Protein AF-A0A377VU95-F1 (afdb_monomer_lite)

InterPro domains:
  IPR012340 Nucleic acid-binding, OB-fold [G3DSA:2.40.50.140] (1-77)
  IPR024422 Protein of unknown function, OB-fold-containing [PF12869] (2-74)

Sequence (77 aa):
MIVDIRRKSGIAGSYYFIVTMRDEQNKTDKRLTFNFGSHNRADVEALSNGSVATIVGQVHQVQDSTIPTLQNPKVVK

Radius of gyration: 12.37 Å; chains: 1; bounding box: 32×28×26 Å

Structure (mmCIF, N/CA/C/O backbone):
data_AF-A0A377VU95-F1
#
_entry.id   AF-A0A377VU95-F1
#
loop_
_atom_site.group_PDB
_atom_site.id
_atom_site.type_symbol
_atom_site.label_atom_id
_atom_site.label_alt_id
_atom_site.label_comp_id
_atom_site.label_asym_id
_atom_site.label_entity_id
_atom_site.label_seq_id
_atom_site.pdbx_PDB_ins_code
_atom_site.Cartn_x
_atom_site.Cartn_y
_atom_site.Cartn_z
_atom_site.occupancy
_atom_site.B_iso_or_equiv
_atom_site.auth_seq_id
_atom_site.auth_comp_id
_atom_site.auth_asym_id
_atom_site.auth_atom_id
_atom_site.pdbx_PDB_model_num
ATOM 1 N N . MET A 1 1 ? -10.070 -3.843 3.267 1.00 96.44 1 MET A N 1
ATOM 2 C CA . MET A 1 1 ? -10.551 -3.570 1.888 1.00 96.44 1 MET A CA 1
ATOM 3 C C . MET A 1 1 ? -9.735 -2.453 1.252 1.00 96.44 1 MET A C 1
ATOM 5 O O . MET A 1 1 ? -9.418 -1.487 1.941 1.00 96.44 1 MET A O 1
ATOM 9 N N . ILE A 1 2 ? -9.402 -2.564 -0.032 1.00 98.25 2 ILE A N 1
ATOM 10 C CA . ILE A 1 2 ? -8.641 -1.552 -0.778 1.00 98.25 2 ILE A CA 1
ATOM 11 C C . ILE A 1 2 ? -9.549 -0.384 -1.170 1.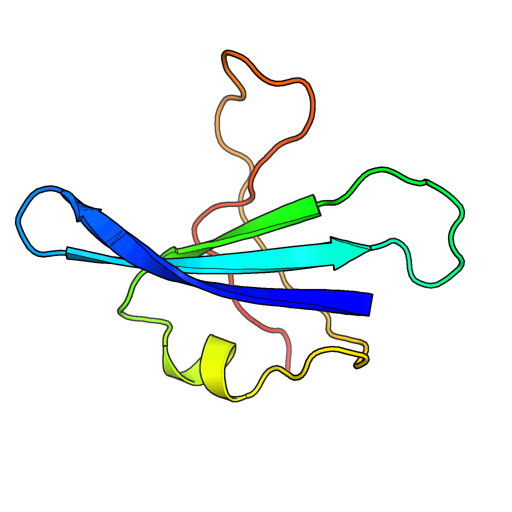00 98.25 2 ILE A C 1
ATOM 13 O O . ILE A 1 2 ? -10.680 -0.597 -1.609 1.00 98.25 2 ILE A O 1
ATOM 17 N N . VAL A 1 3 ? -9.063 0.846 -0.993 1.00 98.44 3 VAL A N 1
ATOM 18 C CA . VAL A 1 3 ? -9.833 2.074 -1.268 1.00 98.44 3 VAL A CA 1
ATOM 19 C C . VAL A 1 3 ? -9.143 3.065 -2.207 1.00 98.44 3 VAL A C 1
ATOM 21 O O . VAL A 1 3 ? -9.835 3.874 -2.812 1.00 98.44 3 VAL A O 1
ATOM 24 N N . ASP A 1 4 ? -7.817 3.018 -2.339 1.00 98.69 4 ASP A N 1
ATOM 25 C CA . ASP A 1 4 ? -7.059 3.820 -3.308 1.00 98.69 4 ASP A CA 1
ATOM 26 C C . ASP A 1 4 ? -5.813 3.032 -3.728 1.00 98.69 4 ASP A C 1
ATOM 28 O O . ASP A 1 4 ? -5.126 2.448 -2.885 1.00 98.69 4 ASP A O 1
ATOM 32 N N . ILE A 1 5 ? -5.528 3.029 -5.029 1.00 98.75 5 ILE A N 1
ATOM 33 C CA . ILE A 1 5 ? -4.301 2.501 -5.629 1.00 98.75 5 ILE A CA 1
ATOM 34 C C . ILE A 1 5 ? -3.752 3.619 -6.504 1.00 98.75 5 ILE A C 1
ATOM 36 O O . ILE A 1 5 ? -4.421 4.064 -7.439 1.00 98.75 5 ILE A O 1
ATOM 40 N N . ARG A 1 6 ? -2.543 4.097 -6.206 1.00 98.69 6 ARG A N 1
ATOM 41 C CA . ARG A 1 6 ? -2.010 5.291 -6.863 1.00 98.69 6 ARG A CA 1
ATOM 42 C C . ARG A 1 6 ? -0.527 5.188 -7.151 1.00 98.69 6 ARG A C 1
ATOM 44 O O . ARG A 1 6 ? 0.275 4.985 -6.245 1.00 98.69 6 ARG A O 1
ATOM 51 N N . ARG A 1 7 ? -0.151 5.441 -8.405 1.00 98.50 7 ARG A N 1
ATOM 52 C CA . ARG A 1 7 ? 1.245 5.661 -8.800 1.00 98.50 7 ARG A CA 1
ATOM 53 C C . ARG A 1 7 ? 1.683 7.077 -8.420 1.00 98.50 7 ARG A C 1
ATOM 55 O O . ARG A 1 7 ? 0.952 8.042 -8.644 1.00 98.50 7 ARG A O 1
ATOM 62 N N . LYS A 1 8 ? 2.884 7.204 -7.867 1.00 98.50 8 LYS A N 1
ATOM 63 C CA . LYS A 1 8 ? 3.510 8.469 -7.477 1.00 98.50 8 LYS A CA 1
ATOM 64 C C . LYS A 1 8 ? 4.897 8.580 -8.100 1.00 98.50 8 LYS A C 1
ATOM 66 O O . LYS A 1 8 ? 5.635 7.597 -8.162 1.00 98.50 8 LYS A O 1
ATOM 71 N N . SER A 1 9 ? 5.249 9.784 -8.539 1.00 98.25 9 SER A N 1
ATOM 72 C CA . SER A 1 9 ? 6.627 10.111 -8.908 1.00 98.25 9 SER A CA 1
ATOM 73 C C . SER A 1 9 ? 7.502 10.112 -7.655 1.00 98.25 9 SER A C 1
ATOM 75 O O . SER A 1 9 ? 7.102 10.643 -6.618 1.00 98.25 9 SER A O 1
ATOM 77 N N . GLY A 1 10 ? 8.673 9.493 -7.748 1.00 96.88 10 GLY A N 1
ATOM 78 C CA . GLY A 1 10 ? 9.694 9.474 -6.707 1.00 96.88 10 GLY A CA 1
ATOM 79 C C . GLY A 1 10 ? 10.858 10.411 -7.022 1.00 96.88 10 GLY A C 1
ATOM 80 O O . GLY A 1 10 ? 10.855 11.149 -8.007 1.00 96.88 10 GLY A O 1
ATOM 81 N N . ILE A 1 11 ? 11.870 10.375 -6.159 1.00 96.94 11 ILE A N 1
ATOM 82 C CA . ILE A 1 11 ? 13.118 11.134 -6.319 1.00 96.94 11 ILE A CA 1
ATOM 83 C C . ILE A 1 11 ? 14.025 10.404 -7.325 1.00 96.94 11 ILE A C 1
ATOM 85 O O . ILE A 1 11 ? 13.897 9.194 -7.515 1.00 96.94 11 ILE A O 1
ATOM 89 N N . ALA A 1 12 ? 14.936 11.130 -7.980 1.00 96.38 12 ALA A N 1
ATOM 90 C CA . ALA A 1 12 ? 15.929 10.568 -8.905 1.00 96.38 12 ALA A CA 1
ATOM 91 C C . ALA A 1 12 ? 15.319 9.756 -10.068 1.00 96.38 12 ALA A C 1
ATOM 93 O O . ALA A 1 12 ? 15.827 8.705 -10.446 1.00 96.38 12 ALA A O 1
ATOM 94 N N . GLY A 1 13 ? 14.188 10.220 -10.614 1.00 95.12 13 GLY A N 1
ATOM 95 C CA . GLY A 1 13 ? 13.505 9.562 -11.736 1.00 95.12 13 GLY A CA 1
ATOM 96 C C . GLY A 1 13 ? 12.804 8.246 -11.375 1.00 95.12 13 GLY A C 1
ATOM 97 O O . GLY A 1 13 ? 12.273 7.571 -12.256 1.00 95.12 13 GLY A O 1
ATOM 98 N N . SER A 1 14 ? 12.776 7.872 -10.092 1.00 97.25 14 SER A N 1
ATOM 99 C CA . SER A 1 14 ? 12.038 6.699 -9.625 1.00 97.25 14 SER A CA 1
ATOM 100 C C . SER A 1 14 ? 10.524 6.941 -9.609 1.00 97.25 14 SER A C 1
ATOM 102 O O . SER A 1 14 ? 10.033 8.066 -9.720 1.00 97.25 14 SER A O 1
ATOM 104 N N . TYR A 1 15 ? 9.759 5.865 -9.455 1.00 98.44 15 TYR A N 1
ATOM 105 C CA . TYR A 1 15 ? 8.339 5.923 -9.127 1.00 98.44 15 TYR A CA 1
ATOM 106 C C . TYR A 1 15 ? 7.995 4.795 -8.154 1.00 98.44 15 TYR A C 1
ATOM 108 O O . TYR A 1 15 ? 8.704 3.792 -8.071 1.00 98.44 15 TYR A O 1
ATOM 116 N N . TYR A 1 16 ? 6.899 4.959 -7.428 1.00 9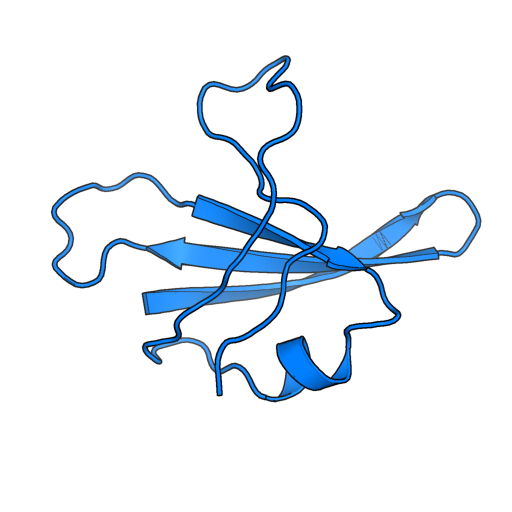8.69 16 TYR A N 1
ATOM 117 C CA . TYR A 1 16 ? 6.392 3.981 -6.470 1.00 98.69 16 TYR A CA 1
ATOM 118 C C . TYR A 1 16 ? 4.863 3.996 -6.480 1.00 98.69 16 TYR A C 1
ATOM 120 O O . TYR A 1 16 ? 4.241 4.830 -7.151 1.00 98.69 16 TYR A O 1
ATOM 128 N N . PHE A 1 17 ? 4.248 3.064 -5.762 1.00 98.81 17 PHE A N 1
ATOM 129 C CA . PHE A 1 17 ? 2.805 3.012 -5.588 1.00 98.81 17 PHE A CA 1
ATOM 130 C C . PHE A 1 17 ? 2.441 3.132 -4.116 1.00 98.81 17 PHE A C 1
ATOM 132 O O . PHE A 1 17 ? 3.081 2.529 -3.257 1.00 98.81 17 PHE A O 1
ATOM 139 N N . ILE A 1 18 ? 1.372 3.872 -3.846 1.00 98.75 18 ILE A N 1
ATOM 140 C CA . ILE A 1 18 ? 0.693 3.857 -2.558 1.00 98.75 18 ILE A CA 1
ATOM 141 C C . ILE A 1 18 ? -0.601 3.074 -2.719 1.00 98.75 18 ILE A C 1
ATOM 143 O O . ILE A 1 18 ? -1.430 3.400 -3.570 1.00 98.75 18 ILE A O 1
ATOM 147 N N . VAL A 1 19 ? -0.759 2.047 -1.890 1.00 98.75 19 VAL A N 1
ATOM 148 C CA . VAL A 1 19 ? -2.015 1.312 -1.732 1.00 98.75 19 VAL A CA 1
ATOM 149 C C . VAL A 1 19 ? -2.598 1.682 -0.379 1.00 98.75 19 VAL A C 1
ATOM 151 O O . VAL A 1 19 ? -1.925 1.558 0.643 1.00 98.75 19 VAL A O 1
ATOM 154 N N . THR A 1 20 ? -3.846 2.136 -0.372 1.00 98.75 20 THR A N 1
ATOM 155 C CA . THR A 1 20 ? -4.566 2.509 0.845 1.00 98.75 20 THR A CA 1
ATOM 156 C C . THR A 1 20 ? -5.628 1.467 1.145 1.00 98.75 20 THR A C 1
ATOM 158 O O . THR A 1 20 ? -6.460 1.137 0.296 1.00 98.75 20 THR A O 1
ATOM 161 N N . MET A 1 21 ? -5.629 0.975 2.379 1.00 98.62 21 MET A N 1
ATOM 162 C CA . MET A 1 21 ? -6.608 0.025 2.882 1.00 98.62 21 MET A CA 1
ATOM 163 C C . MET A 1 21 ? -7.410 0.612 4.037 1.00 98.62 21 MET A C 1
ATOM 165 O O . MET A 1 21 ? -6.915 1.378 4.864 1.00 98.62 21 MET A O 1
ATOM 169 N N . ARG A 1 22 ? -8.674 0.205 4.091 1.00 98.38 22 ARG A N 1
ATOM 170 C CA . ARG A 1 22 ? -9.577 0.410 5.220 1.00 98.38 22 ARG A CA 1
ATOM 171 C C . ARG A 1 22 ? -9.829 -0.887 5.958 1.00 98.38 22 ARG A C 1
ATOM 173 O O . ARG A 1 22 ? -9.757 -1.957 5.339 1.00 98.38 22 ARG A O 1
ATOM 180 N N . ASP A 1 23 ? -10.212 -0.768 7.223 1.00 98.12 23 ASP A N 1
ATOM 181 C CA . ASP A 1 23 ? -10.789 -1.891 7.950 1.00 98.12 23 ASP A CA 1
ATOM 182 C C . ASP A 1 23 ? -12.014 -2.431 7.200 1.00 98.12 23 ASP A C 1
ATOM 184 O O . ASP A 1 23 ? -12.855 -1.675 6.707 1.00 98.12 23 ASP A O 1
ATOM 188 N N . GLU A 1 24 ? -12.081 -3.750 7.059 1.00 97.44 24 GLU A N 1
ATOM 189 C CA . GLU A 1 24 ? -13.120 -4.420 6.278 1.00 97.44 24 GLU A CA 1
ATOM 190 C C . GLU A 1 24 ? -14.518 -4.178 6.858 1.00 97.44 24 GLU A C 1
ATOM 192 O O . GLU A 1 24 ? -15.452 -3.874 6.113 1.00 97.44 24 GLU A O 1
ATOM 197 N N . GLN A 1 25 ? -14.626 -4.209 8.187 1.00 97.88 25 GLN A N 1
ATOM 198 C CA . GLN A 1 25 ? -15.871 -4.064 8.940 1.00 97.88 25 GLN A CA 1
ATOM 199 C C . GLN A 1 25 ? -16.082 -2.630 9.455 1.00 97.88 25 GLN A C 1
ATOM 201 O O . GLN A 1 25 ? -16.995 -2.391 10.239 1.00 97.88 25 GLN A O 1
ATOM 206 N N . ASN A 1 26 ? -15.259 -1.669 9.014 1.00 96.81 26 ASN A N 1
ATOM 207 C CA . ASN A 1 26 ? -15.269 -0.274 9.467 1.00 96.81 26 ASN A CA 1
ATOM 208 C C . ASN A 1 26 ? -15.159 -0.099 10.994 1.00 96.81 26 ASN A C 1
ATOM 210 O O . ASN A 1 26 ? -15.692 0.860 11.547 1.00 96.81 26 ASN A O 1
ATOM 214 N N . LYS A 1 27 ? -14.437 -0.985 11.689 1.00 98.31 27 LYS A N 1
ATOM 215 C CA . LYS A 1 27 ? -14.158 -0.845 13.130 1.00 98.31 27 LYS A CA 1
ATOM 216 C C . LYS A 1 27 ? -13.257 0.348 13.453 1.00 98.31 27 LYS A C 1
ATOM 218 O O . LYS A 1 27 ? -13.190 0.779 14.599 1.00 98.31 27 LYS A O 1
ATOM 223 N N . THR A 1 28 ? -12.559 0.878 12.452 1.00 97.50 28 THR A N 1
ATOM 224 C CA . THR A 1 28 ? -11.830 2.144 12.522 1.00 97.50 28 THR A CA 1
ATOM 225 C C . THR A 1 28 ? -11.996 2.914 11.214 1.00 97.50 28 THR A C 1
ATOM 227 O O . THR A 1 28 ? -12.099 2.330 10.134 1.00 97.50 28 THR A O 1
ATOM 230 N N . ASP A 1 29 ? -12.018 4.236 11.327 1.00 96.69 29 ASP A N 1
ATOM 231 C CA . ASP A 1 29 ? -11.992 5.210 10.237 1.00 96.69 29 ASP A CA 1
ATOM 232 C C . ASP A 1 29 ? -10.577 5.450 9.679 1.00 96.69 29 ASP A C 1
ATOM 234 O O . ASP A 1 29 ? -10.417 5.925 8.547 1.00 96.69 29 ASP A O 1
ATOM 238 N N . LYS A 1 30 ? -9.546 5.080 10.451 1.00 97.38 30 LYS A N 1
ATOM 239 C CA . LYS A 1 30 ? -8.140 5.176 10.058 1.00 97.38 30 LYS A CA 1
ATOM 240 C C . LYS A 1 30 ? -7.861 4.336 8.814 1.00 97.38 30 LYS A C 1
ATOM 242 O O . LYS A 1 30 ? -8.431 3.265 8.594 1.00 97.38 30 LYS A O 1
ATOM 247 N N . ARG A 1 31 ? -6.932 4.825 7.994 1.00 98.00 31 ARG A N 1
ATOM 248 C CA . ARG A 1 31 ? -6.464 4.143 6.785 1.00 98.00 31 ARG A CA 1
ATOM 249 C C . ARG A 1 31 ? -5.037 3.675 6.993 1.00 98.00 31 ARG A C 1
ATOM 251 O O . ARG A 1 31 ? -4.223 4.440 7.494 1.00 98.00 31 ARG A O 1
ATOM 258 N N . LEU A 1 32 ? -4.744 2.451 6.576 1.00 98.38 32 LEU A N 1
ATOM 259 C CA . LEU A 1 32 ? -3.385 1.927 6.538 1.00 98.38 32 LEU A CA 1
ATOM 260 C C . LEU A 1 32 ? -2.856 2.031 5.111 1.00 98.38 32 LEU A C 1
ATOM 262 O O . LEU A 1 32 ? -3.559 1.681 4.161 1.00 98.38 32 LEU A O 1
ATOM 266 N N . THR A 1 33 ? -1.628 2.507 4.960 1.00 98.62 33 THR A N 1
ATOM 267 C CA . THR A 1 33 ? -0.983 2.685 3.659 1.00 98.62 33 THR A CA 1
ATOM 268 C 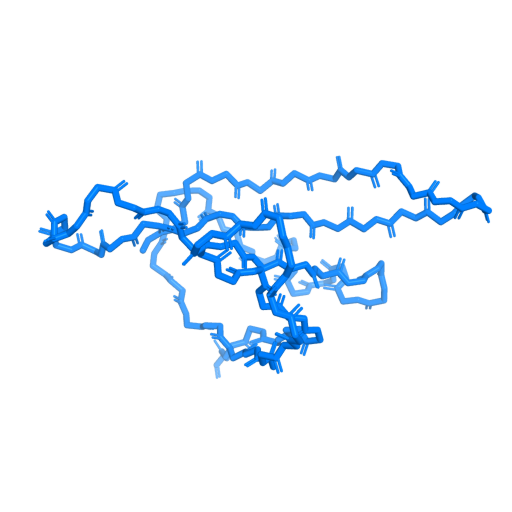C . THR A 1 33 ? 0.200 1.741 3.497 1.00 98.62 33 THR A C 1
ATOM 270 O O . THR A 1 33 ? 0.911 1.427 4.452 1.00 98.62 33 THR A O 1
ATOM 273 N N . PHE A 1 34 ? 0.430 1.312 2.261 1.00 98.81 34 PHE A N 1
ATOM 274 C CA . PHE A 1 34 ? 1.550 0.466 1.859 1.00 98.81 34 PHE A CA 1
ATOM 275 C C . PHE A 1 34 ? 2.316 1.162 0.738 1.00 98.81 34 PHE A C 1
ATOM 277 O O . PHE A 1 34 ? 1.704 1.620 -0.229 1.00 98.81 34 PHE A O 1
ATOM 284 N N . ASN A 1 35 ? 3.639 1.226 0.859 1.00 98.75 35 ASN A N 1
ATOM 285 C CA . ASN A 1 35 ? 4.525 1.797 -0.147 1.00 98.75 35 ASN A CA 1
ATOM 286 C C . ASN A 1 35 ? 5.206 0.683 -0.948 1.00 98.75 35 ASN A C 1
ATOM 288 O O . ASN A 1 35 ? 6.160 0.060 -0.482 1.00 98.75 35 ASN A O 1
ATOM 292 N N . PHE A 1 36 ? 4.707 0.435 -2.156 1.00 98.75 36 PHE A N 1
ATOM 293 C CA . PHE A 1 36 ? 5.276 -0.533 -3.086 1.00 98.75 36 PHE A CA 1
ATOM 294 C C . PHE A 1 36 ? 6.314 0.147 -3.979 1.00 98.75 36 PHE A C 1
ATOM 296 O O . PHE A 1 36 ? 5.994 1.069 -4.733 1.00 98.75 36 PHE A O 1
ATOM 303 N N . GLY A 1 37 ? 7.548 -0.359 -3.964 1.00 98.44 37 GLY A N 1
ATOM 304 C CA . GLY A 1 37 ? 8.545 0.021 -4.962 1.00 98.44 37 GLY A CA 1
ATOM 305 C C . GLY A 1 37 ? 8.115 -0.388 -6.376 1.00 98.44 37 GLY A C 1
ATOM 306 O O . GLY A 1 37 ? 7.357 -1.343 -6.557 1.00 98.44 37 GLY A O 1
ATOM 307 N N . SER A 1 38 ? 8.631 0.305 -7.395 1.00 97.94 38 SER A N 1
ATOM 308 C CA . SER A 1 38 ? 8.331 0.025 -8.811 1.00 97.94 38 SER A CA 1
ATOM 309 C C . SER A 1 38 ? 8.576 -1.428 -9.234 1.00 97.94 38 SER A C 1
ATOM 311 O O . SER A 1 38 ? 7.879 -1.929 -10.114 1.00 97.94 38 SER A O 1
ATOM 313 N N . HIS A 1 39 ? 9.522 -2.121 -8.596 1.00 97.62 39 HIS A N 1
ATOM 314 C CA . HIS A 1 39 ? 9.823 -3.530 -8.859 1.00 97.62 39 HIS A CA 1
ATOM 315 C C . HIS A 1 39 ? 8.654 -4.478 -8.518 1.00 97.62 39 HIS A C 1
ATOM 317 O O . HIS A 1 39 ? 8.519 -5.510 -9.165 1.00 97.62 39 HIS A O 1
ATOM 323 N N . ASN A 1 40 ? 7.765 -4.108 -7.584 1.00 97.69 40 ASN A N 1
ATOM 324 C CA . ASN A 1 40 ? 6.571 -4.887 -7.217 1.00 97.69 40 ASN A CA 1
ATOM 325 C C . ASN A 1 40 ? 5.301 -4.438 -7.964 1.00 97.69 40 ASN A C 1
ATOM 327 O O . ASN A 1 40 ? 4.183 -4.677 -7.508 1.00 97.69 40 ASN A O 1
ATOM 331 N N . ARG A 1 41 ? 5.444 -3.807 -9.137 1.00 97.94 41 ARG A N 1
ATOM 332 C CA . ARG A 1 41 ? 4.318 -3.370 -9.980 1.00 97.94 41 ARG A CA 1
ATOM 333 C C . ARG A 1 41 ? 3.290 -4.478 -10.242 1.00 97.94 41 ARG A C 1
ATOM 335 O O . ARG A 1 41 ? 2.099 -4.207 -10.168 1.00 97.94 41 ARG A O 1
ATOM 342 N N . ALA A 1 42 ? 3.741 -5.703 -10.515 1.00 97.81 42 ALA A N 1
ATOM 343 C CA . ALA A 1 42 ? 2.853 -6.820 -10.845 1.00 97.81 42 ALA A CA 1
ATOM 344 C C . ALA A 1 42 ? 1.873 -7.163 -9.710 1.00 97.81 42 ALA A C 1
ATOM 346 O O . ALA A 1 42 ? 0.725 -7.510 -9.969 1.00 97.81 42 ALA A O 1
ATOM 347 N N . ASP A 1 43 ? 2.309 -7.035 -8.455 1.00 97.69 43 ASP A N 1
ATOM 348 C CA . ASP A 1 43 ? 1.438 -7.239 -7.298 1.00 97.69 43 ASP A CA 1
ATOM 349 C C . ASP A 1 43 ? 0.395 -6.123 -7.191 1.00 97.69 43 ASP A C 1
ATOM 351 O O . ASP A 1 43 ? -0.771 -6.408 -6.944 1.00 97.69 43 ASP A O 1
ATOM 355 N N . VAL A 1 44 ? 0.790 -4.867 -7.424 1.00 98.19 44 VAL A N 1
ATOM 356 C CA . VAL A 1 44 ? -0.116 -3.708 -7.361 1.00 98.19 44 VAL A CA 1
ATOM 357 C C . VAL A 1 44 ? -1.156 -3.737 -8.481 1.00 98.19 44 VAL A C 1
ATOM 359 O O . VAL A 1 44 ? -2.315 -3.420 -8.239 1.00 98.19 44 VAL A O 1
ATOM 362 N N . GLU A 1 45 ? -0.769 -4.131 -9.695 1.00 97.44 45 GLU A N 1
ATOM 363 C CA . GLU A 1 45 ? -1.680 -4.216 -10.846 1.00 97.44 45 GLU A CA 1
ATOM 364 C C . GLU A 1 45 ? -2.715 -5.340 -10.721 1.00 97.44 45 GLU A C 1
ATOM 366 O O . GLU A 1 45 ? -3.758 -5.276 -11.365 1.00 97.44 45 GLU A O 1
ATOM 371 N N . ALA A 1 46 ? -2.462 -6.341 -9.873 1.00 97.31 46 ALA A N 1
ATOM 372 C CA . ALA A 1 46 ? -3.434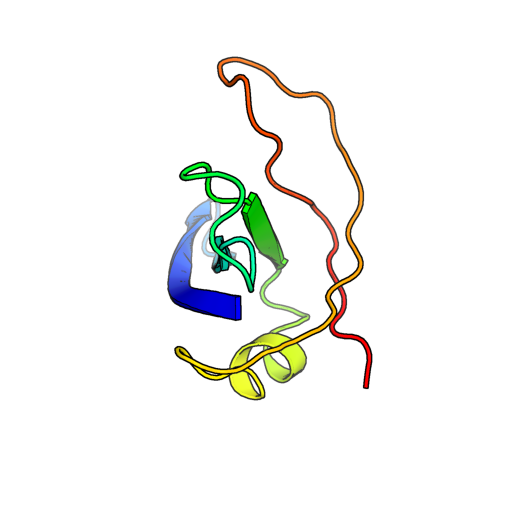 -7.384 -9.552 1.00 97.31 46 ALA A CA 1
ATOM 373 C C . ALA A 1 46 ? -4.482 -6.939 -8.513 1.00 97.31 46 ALA A C 1
ATOM 375 O O . ALA A 1 46 ? -5.458 -7.652 -8.275 1.00 97.31 46 ALA A O 1
ATOM 376 N N . LEU A 1 47 ? -4.287 -5.787 -7.864 1.00 98.06 47 LEU A N 1
ATOM 377 C CA . LEU A 1 47 ? -5.215 -5.261 -6.871 1.00 98.06 47 LEU A CA 1
ATOM 378 C C . LEU A 1 47 ? -6.366 -4.492 -7.524 1.00 98.06 47 LEU A C 1
ATOM 380 O O . LEU A 1 47 ? -6.223 -3.881 -8.579 1.00 98.06 47 LEU A O 1
ATOM 384 N N . SER A 1 48 ? -7.504 -4.449 -6.831 1.00 98.19 48 SER A N 1
ATOM 385 C CA . SER A 1 48 ? -8.667 -3.665 -7.245 1.00 98.19 48 SER A CA 1
ATOM 386 C C . SER A 1 48 ? -9.259 -2.897 -6.069 1.00 98.19 48 SER A C 1
ATOM 388 O O . SER A 1 48 ? -9.435 -3.443 -4.977 1.00 98.19 48 SER A O 1
ATOM 390 N N . ASN A 1 49 ? -9.612 -1.631 -6.302 1.00 98.06 49 ASN A N 1
ATOM 391 C CA . ASN A 1 49 ? -10.403 -0.850 -5.352 1.00 98.06 49 ASN A CA 1
ATOM 392 C C . ASN A 1 49 ? -11.750 -1.547 -5.106 1.00 98.06 49 ASN A C 1
ATOM 394 O O . ASN A 1 49 ? -12.354 -2.085 -6.031 1.00 98.06 49 ASN A O 1
ATOM 398 N N . GLY A 1 50 ? -12.215 -1.548 -3.858 1.00 96.81 50 GLY A N 1
ATOM 399 C CA . GLY A 1 50 ? -13.426 -2.270 -3.456 1.00 96.81 50 GLY A CA 1
ATOM 400 C C . GLY A 1 50 ? -13.191 -3.733 -3.075 1.00 96.81 50 GLY A C 1
ATOM 401 O O . GLY A 1 50 ? -14.025 -4.306 -2.380 1.00 96.81 50 GLY A O 1
ATOM 402 N N . SER A 1 51 ? -12.049 -4.322 -3.437 1.00 97.38 51 SER A N 1
ATOM 403 C CA . SER A 1 51 ? -11.749 -5.721 -3.124 1.00 97.38 51 SER A CA 1
ATOM 404 C C . SER A 1 51 ? -11.063 -5.890 -1.767 1.00 97.38 51 SER A C 1
ATOM 406 O O . SER A 1 51 ? -10.384 -4.995 -1.242 1.00 97.38 51 SER A O 1
ATOM 408 N N . VAL A 1 52 ? -11.241 -7.072 -1.178 1.00 97.31 52 VAL A N 1
ATOM 409 C CA . VAL A 1 52 ? -10.442 -7.537 -0.040 1.00 97.31 52 VAL A CA 1
ATOM 410 C C . VAL A 1 52 ? -9.120 -8.088 -0.573 1.00 97.31 52 VAL A C 1
ATOM 412 O O . VAL A 1 52 ? -9.084 -8.733 -1.616 1.00 97.31 52 VAL A O 1
ATOM 415 N N . ALA A 1 53 ? -8.033 -7.798 0.134 1.00 97.50 53 ALA A N 1
ATOM 416 C CA . ALA A 1 53 ? -6.706 -8.321 -0.153 1.00 97.50 53 ALA A CA 1
ATOM 417 C C . ALA A 1 53 ? -5.947 -8.485 1.161 1.00 97.50 53 ALA A C 1
ATOM 419 O O . ALA A 1 53 ? -6.175 -7.725 2.107 1.00 97.50 53 ALA A O 1
ATOM 420 N N . THR A 1 54 ? -5.015 -9.431 1.192 1.00 98.31 54 THR A N 1
ATOM 421 C CA . THR A 1 54 ? -4.071 -9.601 2.296 1.00 98.31 54 THR A CA 1
ATOM 422 C C . THR A 1 54 ? -2.695 -9.158 1.821 1.00 98.31 54 THR A C 1
ATOM 424 O O . THR A 1 54 ? -2.193 -9.633 0.805 1.00 98.31 54 THR A O 1
ATOM 427 N N . ILE A 1 55 ? -2.087 -8.218 2.542 1.00 98.38 55 ILE A N 1
ATOM 428 C CA . ILE A 1 55 ? -0.793 -7.635 2.186 1.00 98.38 55 ILE A CA 1
ATOM 429 C C . ILE A 1 55 ? 0.105 -7.709 3.414 1.00 98.38 55 ILE A C 1
ATOM 431 O O . ILE A 1 55 ? -0.248 -7.195 4.476 1.00 98.38 55 ILE A O 1
ATOM 435 N N . VAL A 1 56 ? 1.265 -8.344 3.266 1.00 98.50 56 VAL A N 1
ATOM 436 C CA . VAL A 1 56 ? 2.325 -8.294 4.278 1.00 98.50 56 VAL A CA 1
ATOM 437 C C . VAL A 1 56 ? 3.218 -7.093 3.998 1.00 98.50 56 VAL A C 1
ATOM 439 O O . VAL A 1 56 ? 3.441 -6.744 2.841 1.00 98.50 56 VAL A O 1
ATOM 442 N N . GLY A 1 57 ? 3.739 -6.456 5.042 1.00 98.25 57 GLY A N 1
ATOM 443 C CA . GLY A 1 57 ? 4.654 -5.325 4.922 1.00 98.25 57 GLY A CA 1
ATOM 444 C C . GLY A 1 57 ? 5.444 -5.107 6.206 1.00 98.25 57 GLY A C 1
ATOM 445 O O . GLY A 1 57 ? 5.058 -5.575 7.275 1.00 98.25 57 GLY A O 1
ATOM 446 N N . GLN A 1 58 ? 6.571 -4.415 6.088 1.00 98.69 58 GLN A N 1
ATOM 447 C CA . GLN A 1 58 ? 7.488 -4.134 7.186 1.00 98.69 58 GLN A CA 1
ATOM 448 C C . GLN A 1 58 ? 7.179 -2.771 7.808 1.00 98.69 58 GLN A C 1
ATOM 450 O O . GLN A 1 58 ? 6.933 -1.789 7.103 1.00 98.69 58 GLN A O 1
ATOM 455 N N . VAL A 1 59 ? 7.215 -2.699 9.138 1.00 98.31 59 VAL A N 1
ATOM 456 C CA . VAL A 1 59 ? 7.131 -1.431 9.868 1.00 98.31 59 VAL A CA 1
ATOM 457 C C . VAL A 1 59 ? 8.529 -0.823 9.930 1.00 98.31 59 VAL A C 1
ATOM 459 O O . VAL A 1 59 ? 9.456 -1.444 10.441 1.00 98.31 59 VAL A O 1
ATOM 462 N N . HIS A 1 60 ? 8.677 0.391 9.408 1.00 97.62 60 HIS A N 1
ATOM 463 C CA . HIS A 1 60 ? 9.854 1.234 9.630 1.00 97.62 60 HIS A CA 1
ATOM 464 C C . HIS A 1 60 ? 9.538 2.290 10.700 1.00 97.62 60 HIS A C 1
ATOM 466 O O . HIS A 1 60 ? 8.387 2.420 11.124 1.00 97.62 60 HIS A O 1
ATOM 472 N N . GLN A 1 61 ? 10.548 3.051 11.139 1.00 97.50 61 GLN A N 1
ATOM 473 C CA . GLN A 1 61 ? 10.345 4.133 12.103 1.00 97.50 61 GLN A CA 1
ATOM 474 C C . GLN A 1 61 ? 9.283 5.118 11.595 1.00 97.50 61 GLN A C 1
ATOM 476 O O . GLN A 1 61 ? 9.373 5.628 10.478 1.00 97.50 61 GLN A O 1
ATOM 481 N N . VAL A 1 62 ? 8.284 5.385 12.434 1.00 97.38 62 VAL A N 1
ATOM 482 C CA . VAL A 1 62 ? 7.247 6.379 12.156 1.00 97.38 62 VAL A CA 1
ATOM 483 C C . VAL A 1 62 ? 7.711 7.712 12.735 1.00 97.38 62 VAL A C 1
ATOM 485 O O . VAL A 1 62 ? 7.899 7.833 13.943 1.00 97.38 62 VAL A O 1
ATOM 488 N N . GLN A 1 63 ? 7.929 8.690 11.861 1.00 94.56 63 GLN A N 1
ATOM 489 C CA . GLN A 1 63 ? 8.222 10.083 12.201 1.00 94.56 63 GLN A CA 1
ATOM 490 C C . GLN A 1 63 ? 7.146 10.961 11.556 1.00 94.56 63 GLN A C 1
ATOM 492 O O . GLN A 1 63 ? 6.600 10.590 10.515 1.00 94.56 63 GLN A O 1
ATOM 497 N N . ASP A 1 64 ? 6.793 12.072 12.203 1.00 93.94 64 ASP A N 1
ATOM 498 C CA . ASP A 1 64 ? 5.820 13.065 11.711 1.00 93.94 64 ASP A CA 1
ATOM 499 C C . ASP A 1 64 ? 4.415 12.514 11.367 1.00 93.94 64 ASP A C 1
ATOM 501 O O . ASP A 1 64 ? 3.624 13.149 10.672 1.00 93.94 64 ASP A O 1
ATOM 505 N N . SER A 1 65 ? 4.075 11.324 11.874 1.00 94.19 65 SER A N 1
ATOM 506 C CA . SER A 1 65 ? 2.782 10.653 11.703 1.00 94.19 65 SER A CA 1
ATOM 507 C C . SER A 1 65 ? 2.468 9.778 12.921 1.00 94.19 65 SER A C 1
ATOM 509 O O . SER A 1 65 ? 3.346 9.435 13.709 1.00 94.19 65 SER A O 1
ATOM 511 N N . THR A 1 66 ? 1.203 9.385 13.068 1.00 95.06 66 THR A N 1
ATOM 512 C CA . THR A 1 66 ? 0.741 8.429 14.094 1.00 95.06 66 THR A CA 1
ATOM 513 C C . THR A 1 66 ? 0.310 7.083 13.510 1.00 95.06 66 THR A C 1
ATOM 515 O O . THR A 1 66 ? 0.043 6.142 14.256 1.00 95.06 66 THR A O 1
ATOM 518 N N . ILE A 1 67 ? 0.239 6.975 12.179 1.00 97.31 67 ILE A N 1
ATOM 519 C CA . ILE A 1 67 ? -0.114 5.750 11.460 1.00 97.31 67 ILE A CA 1
ATOM 520 C C . ILE A 1 67 ? 1.067 5.382 10.555 1.00 97.31 67 ILE A C 1
ATOM 522 O O . ILE A 1 67 ? 1.533 6.240 9.793 1.00 97.31 67 ILE A O 1
ATOM 526 N N . PRO A 1 68 ? 1.568 4.136 10.615 1.00 97.75 68 PRO A N 1
ATOM 527 C CA . PRO A 1 68 ? 2.670 3.717 9.768 1.00 97.75 68 PRO A CA 1
ATOM 528 C C . PRO A 1 68 ? 2.235 3.625 8.305 1.00 97.75 68 PRO A C 1
ATOM 530 O O . PRO A 1 68 ? 1.119 3.216 7.992 1.00 97.75 68 PRO A O 1
ATOM 533 N N . THR A 1 69 ? 3.170 3.917 7.403 1.00 98.50 69 THR A N 1
ATOM 534 C CA . THR A 1 69 ? 3.121 3.383 6.039 1.00 98.50 69 THR A CA 1
ATOM 535 C C . THR A 1 69 ? 4.010 2.148 5.999 1.00 98.50 69 THR A C 1
ATOM 537 O O . THR A 1 69 ? 5.212 2.254 6.255 1.00 98.50 69 THR A O 1
ATOM 540 N N . LEU A 1 70 ? 3.445 0.985 5.690 1.00 98.62 70 LEU A N 1
ATOM 541 C CA . LEU A 1 70 ? 4.204 -0.261 5.611 1.00 98.62 70 LEU A CA 1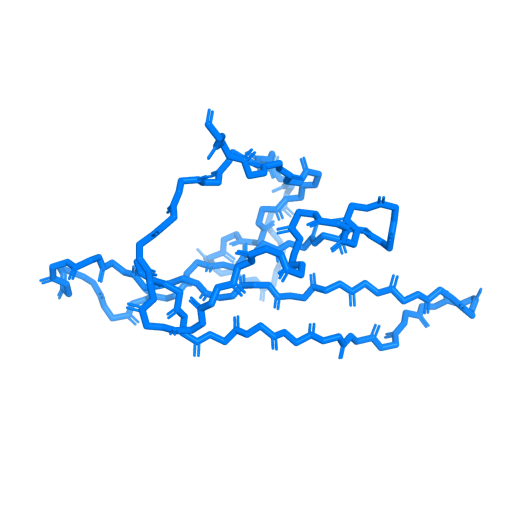
ATOM 542 C C . LEU A 1 70 ? 5.098 -0.271 4.365 1.00 98.62 70 LEU A C 1
ATOM 544 O O . LEU A 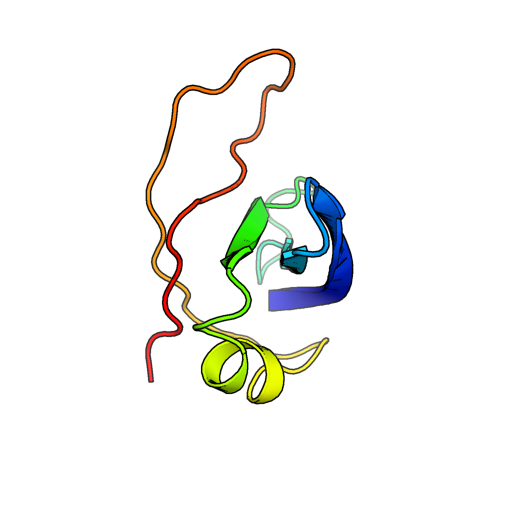1 70 ? 4.655 0.073 3.268 1.00 98.62 70 LEU A O 1
ATOM 548 N N . GLN A 1 71 ? 6.361 -0.649 4.550 1.00 98.62 71 GLN A N 1
ATOM 549 C CA . GLN A 1 71 ? 7.398 -0.683 3.516 1.00 98.62 71 GLN A CA 1
ATOM 550 C C . GLN A 1 71 ? 7.667 -2.119 3.054 1.00 98.62 71 GLN A C 1
ATOM 552 O O . GLN A 1 71 ? 7.262 -3.078 3.712 1.00 98.62 71 GLN A O 1
ATOM 557 N N . ASN A 1 72 ? 8.341 -2.266 1.910 1.00 98.06 72 ASN A N 1
ATOM 558 C CA . ASN A 1 72 ? 8.664 -3.557 1.286 1.00 98.06 72 ASN A CA 1
ATOM 559 C C . ASN A 1 72 ? 7.483 -4.555 1.246 1.00 98.06 72 ASN A C 1
ATOM 561 O O . ASN A 1 72 ? 7.642 -5.711 1.651 1.00 98.06 72 ASN A O 1
ATOM 565 N N . PRO A 1 73 ? 6.279 -4.124 0.824 1.00 98.44 73 PRO A N 1
ATOM 566 C CA . PRO A 1 73 ? 5.098 -4.961 0.902 1.00 98.44 73 PRO A CA 1
ATOM 567 C C . PRO A 1 73 ? 5.061 -6.033 -0.193 1.00 98.44 73 PRO A C 1
ATOM 569 O O . PRO A 1 73 ? 5.625 -5.866 -1.278 1.00 98.44 73 PRO A O 1
ATOM 572 N N . LYS A 1 74 ? 4.329 -7.112 0.089 1.00 98.31 74 LYS A N 1
ATOM 573 C CA . LYS A 1 74 ? 4.030 -8.205 -0.843 1.00 98.31 74 LYS A CA 1
ATOM 574 C C . LYS A 1 74 ? 2.567 -8.614 -0.701 1.00 98.31 74 LYS A C 1
ATOM 576 O O . LYS A 1 74 ? 2.071 -8.761 0.418 1.00 98.31 74 LYS A O 1
ATOM 581 N N . VAL A 1 75 ? 1.876 -8.800 -1.824 1.00 98.00 75 VAL A N 1
ATOM 582 C CA . VAL A 1 75 ? 0.494 -9.300 -1.813 1.00 98.00 75 VAL A CA 1
ATOM 583 C C . VAL A 1 75 ? 0.524 -10.806 -1.554 1.00 98.00 75 VAL A C 1
ATOM 585 O O . VAL A 1 75 ? 1.281 -11.540 -2.193 1.00 98.00 75 VAL A O 1
ATOM 588 N N . VAL A 1 76 ? -0.276 -11.268 -0.595 1.00 97.25 76 VAL A N 1
ATOM 589 C CA . VAL A 1 76 ? -0.455 -12.698 -0.322 1.00 97.25 76 VAL A CA 1
ATOM 590 C C . VAL A 1 76 ? -1.463 -13.238 -1.332 1.00 97.25 76 VAL A C 1
ATOM 592 O O . VAL A 1 76 ? -2.552 -12.680 -1.467 1.00 97.25 76 VAL A O 1
ATOM 595 N N . LYS A 1 77 ? -1.060 -14.275 -2.066 1.00 85.12 77 LYS A N 1
ATOM 596 C CA . LYS A 1 77 ? -1.826 -14.918 -3.140 1.00 85.12 77 LYS A CA 1
ATOM 597 C C . LYS A 1 77 ? -2.203 -16.326 -2.719 1.00 85.12 77 LYS A C 1
ATOM 599 O O . LYS A 1 77 ? -1.352 -16.955 -2.050 1.00 85.12 77 LYS A O 1
#

Organism: Klebsiella pneumoniae (NCBI:txid573)

pLDDT: mean 97.61, std 1.77, range [85.12, 98.81]

Foldseek 3Di:
DWADWDKDQDPPRFIWIKIWDDDPVCPDPDIEIEIGGPVQVVQSVPDDHPDDWDKDFDFDDDDPDDHTHGYPMDTDD

Secondary structure (DSSP, 8-state):
-EEEEEEEE-STT-EEEEEEEE-TT-S-S-EEEEEEEGGGHHHHHT--TT---EEEEEPPP--S-SSPEEEEEEEE-